Protein AF-B7Q2A7-F1 (afdb_monomer)

Sequence (86 aa):
DCLFPSLRRYFGVKVGLYFAWLGFYTYMLIPASVVGLACFLYGVFTLSSHVPVREMCADRGSLLMCPLCDNGCEYWRLQDSCTQAK

Solvent-accessible surface area (backbone atoms only — not comparable to full-atom values): 5166 Å² total; per-residue (Å²): 142,90,86,58,85,75,60,66,83,77,47,58,73,67,60,53,49,54,53,53,49,53,53,52,52,52,60,58,45,49,60,54,49,51,52,52,51,49,53,49,50,50,49,50,54,42,48,74,68,38,65,68,53,52,38,41,51,66,78,43,16,82,42,74,42,82,47,97,50,98,73,94,55,71,72,45,45,49,35,76,51,40,76,79,74,91

Radius of gyration: 26.46 Å; Cα contacts (8 Å, |Δi|>4): 47; chains: 1; bounding box: 58×39×54 Å

Organism: Ixodes scapularis (NCBI:txid6945)

Foldseek 3Di:
DPPPPPPVPPDDPVVVVVVVVVVVVVVVVVVVVVVVVVVVVVVVVCLVPDDPLCCQQPVQQQPWDDDPDPDDDDTDGSNVCSVVSD

Nearest PDB structures (foldseek):
  8x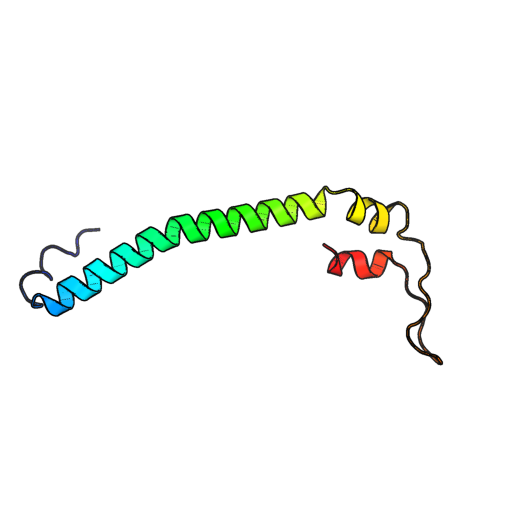lr-assembly1_A  TM=6.975E-01  e=3.574E-05  Mus musculus

Secondary structure (DSSP, 8-state):
----TTGGGTS-HHHHHHHHHHHHHHHHHHHHHHHHHHHHHHHHHHHHHSHHHHIIIIISTTPEEPPSSSSSPPPEEGGGGHHHH-

InterPro domains:
  IPR007632 Anoctamin [PTHR12308] (7-79)
  IPR049452 Anoctamin, transmembrane domain [PF04547] (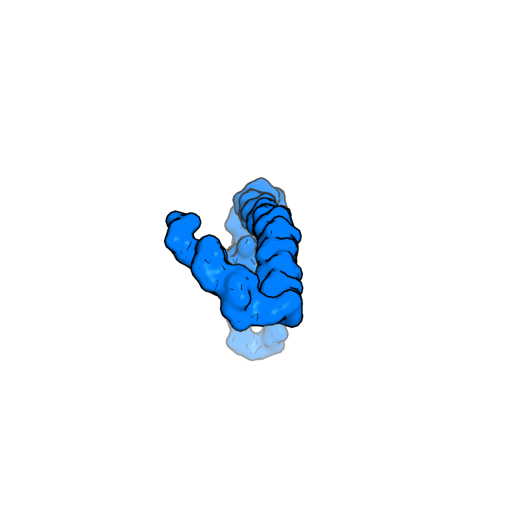8-57)

pLDDT: mean 73.72, std 12.76, range [44.66, 96.5]

Structure (mmCIF, N/CA/C/O backbone):
data_AF-B7Q2A7-F1
#
_entry.id   AF-B7Q2A7-F1
#
loop_
_atom_site.group_PDB
_atom_site.id
_atom_site.type_symbol
_atom_site.label_atom_id
_atom_site.label_alt_id
_atom_site.label_comp_id
_atom_site.label_asym_id
_atom_site.label_entity_id
_atom_site.label_seq_id
_atom_site.pdbx_PDB_ins_code
_atom_site.Cartn_x
_atom_site.Cartn_y
_atom_site.Cartn_z
_atom_site.occupancy
_atom_site.B_iso_or_equiv
_atom_site.auth_seq_id
_atom_site.auth_comp_id
_atom_site.auth_asym_id
_atom_site.auth_atom_id
_atom_site.pdbx_PDB_model_num
ATOM 1 N N . ASP A 1 1 ? -27.955 4.756 8.988 1.00 44.66 1 ASP A N 1
ATOM 2 C CA . ASP A 1 1 ? -27.218 4.709 10.275 1.00 44.66 1 ASP A CA 1
ATOM 3 C C . ASP A 1 1 ? -28.054 5.176 11.475 1.00 44.66 1 ASP A C 1
ATOM 5 O O . ASP A 1 1 ? -27.663 6.083 12.199 1.00 44.66 1 ASP A O 1
ATOM 9 N N . CYS A 1 2 ? -29.213 4.552 11.730 1.00 48.38 2 CYS A N 1
ATOM 10 C CA . CYS A 1 2 ? -30.143 4.964 12.799 1.00 48.38 2 CYS A CA 1
ATOM 11 C C . CYS A 1 2 ? -30.398 3.851 13.837 1.00 48.38 2 CYS A C 1
ATOM 13 O O . CYS A 1 2 ? -31.541 3.607 14.205 1.00 48.38 2 CYS A O 1
ATOM 15 N N . LEU A 1 3 ? -29.353 3.163 14.318 1.00 50.25 3 LEU A N 1
ATOM 16 C CA . LEU A 1 3 ? -29.471 2.117 15.353 1.00 50.25 3 LEU A CA 1
ATOM 17 C C . LEU A 1 3 ? -28.519 2.352 16.542 1.00 50.25 3 LEU A C 1
ATOM 19 O O . LEU A 1 3 ? -27.837 1.442 16.992 1.00 50.25 3 LEU A O 1
ATOM 23 N N . PHE A 1 4 ? -28.424 3.583 17.048 1.00 57.56 4 PHE A N 1
ATOM 24 C CA . PHE A 1 4 ? -27.630 3.879 18.252 1.00 57.56 4 PHE A CA 1
ATOM 25 C C . PHE A 1 4 ? -28.333 4.609 19.417 1.00 57.56 4 PHE A C 1
ATOM 27 O O . PHE A 1 4 ? -27.809 4.512 20.531 1.00 57.56 4 PHE A O 1
ATOM 34 N N . PRO A 1 5 ? -29.502 5.284 19.285 1.00 54.22 5 PRO A N 1
ATOM 35 C CA . PRO A 1 5 ? -30.045 6.027 20.427 1.00 54.22 5 PRO A CA 1
ATOM 36 C C . PRO A 1 5 ? -30.595 5.132 21.558 1.00 54.22 5 PRO A C 1
ATOM 38 O O . PRO A 1 5 ? -30.555 5.542 22.717 1.00 54.22 5 PRO A O 1
ATOM 41 N N . SER A 1 6 ? -31.033 3.897 21.275 1.00 53.62 6 SER A N 1
ATOM 42 C CA . SER A 1 6 ? -31.664 3.017 22.282 1.00 53.62 6 SER A CA 1
ATOM 43 C C . SER A 1 6 ? -30.681 2.169 23.107 1.00 53.62 6 SER A C 1
ATOM 45 O O . SER A 1 6 ? -31.009 1.750 24.215 1.00 53.62 6 SER A O 1
ATOM 47 N N . LEU A 1 7 ? -29.458 1.932 22.614 1.00 52.84 7 LEU A N 1
ATOM 48 C CA . LEU A 1 7 ? -28.489 1.018 23.248 1.00 52.84 7 LEU A CA 1
ATOM 49 C C . LEU A 1 7 ? -27.763 1.651 24.455 1.00 52.84 7 LEU A C 1
ATOM 51 O O . LEU A 1 7 ? -27.340 0.958 25.379 1.00 52.84 7 LEU A O 1
ATOM 55 N N . ARG A 1 8 ? -27.680 2.988 24.486 1.00 51.69 8 ARG A N 1
ATOM 56 C CA . ARG A 1 8 ? -26.934 3.781 25.483 1.00 51.69 8 ARG A CA 1
ATOM 57 C C . ARG A 1 8 ? -27.542 3.749 26.893 1.00 51.69 8 ARG A C 1
ATOM 59 O O . ARG A 1 8 ? -26.818 3.958 27.860 1.00 51.69 8 ARG A O 1
ATOM 66 N N . ARG A 1 9 ? -28.855 3.529 27.024 1.00 54.22 9 ARG A N 1
ATOM 67 C CA . ARG A 1 9 ? -29.557 3.562 28.325 1.00 54.22 9 ARG A CA 1
ATOM 68 C C . ARG A 1 9 ? -29.522 2.226 29.078 1.00 54.22 9 ARG A C 1
ATOM 70 O O . ARG A 1 9 ? -29.702 2.241 30.288 1.00 54.22 9 ARG A O 1
ATOM 77 N N . TYR A 1 10 ? -29.276 1.107 28.390 1.00 53.69 10 TYR A N 1
ATOM 78 C CA . TYR A 1 10 ? -29.369 -0.240 28.975 1.00 53.69 10 TYR A CA 1
ATOM 79 C C . TYR A 1 10 ? -28.022 -0.892 29.304 1.00 53.69 10 TYR A C 1
ATOM 81 O O . TYR A 1 10 ? -27.947 -1.715 30.211 1.00 53.69 10 TYR A O 1
ATOM 89 N N . PHE A 1 11 ? -26.945 -0.517 28.618 1.00 57.59 11 PHE A N 1
ATOM 90 C CA . PHE A 1 11 ? -25.625 -1.104 28.827 1.00 57.59 11 PHE A CA 1
ATOM 91 C C . PHE A 1 11 ? -24.728 -0.110 29.575 1.00 57.59 11 PHE A C 1
ATOM 93 O O . PHE A 1 11 ? -24.333 0.918 29.032 1.00 57.59 11 PHE A O 1
ATOM 100 N N . GLY A 1 12 ? -24.447 -0.390 30.852 1.00 61.94 12 GLY A N 1
ATOM 101 C CA . GLY A 1 12 ? -23.664 0.478 31.739 1.00 61.94 12 GLY A CA 1
ATOM 102 C C . GLY A 1 12 ? -22.289 0.886 31.189 1.00 61.94 12 GLY A C 1
ATOM 103 O O . GLY A 1 12 ? -21.764 0.288 30.249 1.00 61.94 12 GLY A O 1
ATOM 104 N N . VAL A 1 13 ? -21.685 1.901 31.823 1.00 66.75 13 VAL A N 1
ATOM 105 C CA . VAL A 1 13 ? -20.485 2.644 31.373 1.00 66.75 13 VAL A CA 1
ATOM 106 C C . VAL A 1 13 ? -19.345 1.775 30.811 1.00 66.75 13 VAL A C 1
ATOM 108 O O . VAL A 1 13 ? -18.666 2.207 29.885 1.00 66.75 13 VAL A O 1
ATOM 111 N N . 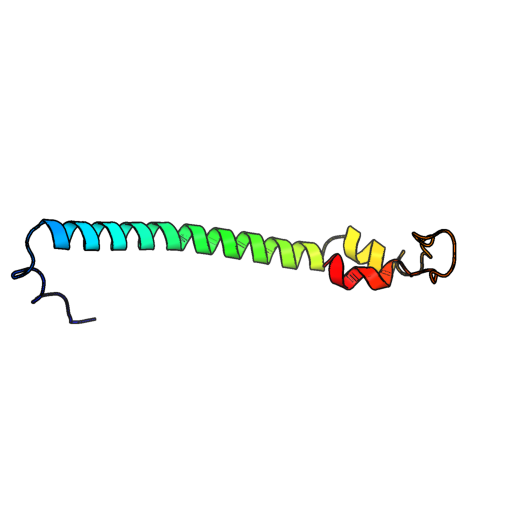LYS A 1 14 ? -19.168 0.538 31.304 1.00 69.62 14 LYS A N 1
ATOM 112 C CA . LYS A 1 14 ? -18.168 -0.418 30.797 1.00 69.62 14 LYS A CA 1
ATOM 113 C C . LYS A 1 14 ? -18.351 -0.737 29.313 1.00 69.62 14 LYS A C 1
ATOM 115 O O . LYS A 1 14 ? -17.392 -0.640 28.560 1.00 69.62 14 LYS A O 1
ATOM 120 N N . VAL A 1 15 ? -19.561 -1.083 28.874 1.00 74.69 15 VAL A N 1
ATOM 121 C CA . VAL A 1 15 ? -19.814 -1.494 27.479 1.00 74.69 15 VAL A CA 1
ATOM 122 C C . VAL A 1 15 ? -19.747 -0.296 26.530 1.00 74.69 15 VAL A C 1
ATOM 124 O O . VAL A 1 15 ? -19.228 -0.415 25.422 1.00 74.69 15 VAL A O 1
ATOM 127 N N . GLY A 1 16 ? -20.170 0.884 26.995 1.00 73.31 16 GLY A N 1
ATOM 128 C CA . GLY A 1 16 ? -19.993 2.137 26.257 1.00 73.31 16 GLY A CA 1
ATOM 129 C C . GLY A 1 16 ? -18.521 2.509 26.046 1.00 73.31 16 GLY A C 1
ATOM 130 O O . GLY A 1 16 ? -18.166 2.978 24.967 1.00 73.31 16 GLY A O 1
ATOM 131 N N . LEU A 1 17 ? -17.657 2.255 27.037 1.00 77.50 17 LEU A N 1
ATOM 132 C CA . LEU A 1 17 ? -16.220 2.517 26.932 1.00 77.50 17 LEU A CA 1
ATOM 133 C C . LEU A 1 17 ? -15.535 1.571 25.934 1.00 77.50 17 LEU A C 1
ATOM 135 O O . LEU A 1 17 ? -14.745 2.038 25.119 1.00 77.50 17 LEU A O 1
ATOM 139 N N . TYR A 1 18 ? -15.878 0.276 25.939 1.00 80.06 18 TYR A N 1
ATOM 140 C CA . TYR A 1 18 ? -15.350 -0.688 24.961 1.00 80.06 18 TYR A CA 1
ATOM 141 C C . TYR A 1 18 ? -15.686 -0.288 23.520 1.00 80.06 18 TYR A C 1
ATOM 143 O O . TYR A 1 18 ? -14.801 -0.280 22.669 1.00 80.06 18 TYR A O 1
ATOM 151 N N . PHE A 1 19 ? -16.939 0.096 23.251 1.00 77.06 19 PHE A N 1
ATOM 152 C CA . PHE A 1 19 ? -17.359 0.528 21.913 1.00 77.06 19 PHE A CA 1
ATOM 153 C C . PHE A 1 19 ? -16.735 1.865 21.488 1.00 77.06 19 PHE A C 1
ATOM 155 O O . PHE A 1 19 ? -16.354 2.014 20.329 1.00 77.06 19 PHE A O 1
ATOM 162 N N . ALA A 1 20 ? -16.586 2.822 22.409 1.00 80.94 20 ALA A N 1
ATOM 163 C CA . ALA A 1 20 ? -15.914 4.091 22.123 1.00 80.94 20 ALA A CA 1
ATOM 164 C C . ALA A 1 20 ? -14.425 3.891 21.792 1.00 80.94 20 ALA A C 1
ATOM 166 O O . ALA A 1 20 ? -13.909 4.490 20.850 1.00 80.94 20 ALA A O 1
ATOM 167 N N . TRP A 1 21 ? -13.753 3.008 22.533 1.00 82.00 21 TRP A N 1
ATOM 168 C CA . TRP A 1 21 ? -12.361 2.641 22.299 1.00 82.00 21 TRP A CA 1
ATOM 169 C C . TRP A 1 21 ? -12.207 1.929 20.952 1.00 82.00 21 TRP A C 1
ATOM 171 O O . TRP A 1 21 ? -11.439 2.385 20.116 1.00 82.00 21 TRP A O 1
ATOM 181 N N . LEU A 1 22 ? -13.021 0.908 20.663 1.00 81.81 22 LEU A N 1
ATOM 182 C CA . LEU A 1 22 ? -13.048 0.236 19.355 1.00 81.81 22 LEU A CA 1
ATOM 183 C C . LEU A 1 22 ? -13.252 1.214 18.182 1.00 81.81 22 LEU A C 1
ATOM 185 O O . LEU A 1 22 ? -12.548 1.127 17.174 1.00 81.81 22 LEU A O 1
ATOM 189 N N . GLY A 1 23 ? -14.159 2.185 18.322 1.00 83.75 23 GLY A N 1
ATOM 190 C CA . GLY A 1 23 ? -14.363 3.235 17.320 1.00 83.75 23 GLY A CA 1
ATOM 191 C C . GLY A 1 23 ? -13.112 4.089 17.090 1.00 83.75 23 GLY A C 1
ATOM 192 O O . GLY A 1 23 ? -12.730 4.328 15.945 1.00 83.75 23 GLY A O 1
ATOM 193 N N . PHE A 1 24 ? -12.426 4.481 18.166 1.00 83.75 24 PHE A N 1
ATOM 194 C CA . PHE A 1 24 ? -11.167 5.225 18.102 1.00 83.75 24 PHE A CA 1
ATOM 195 C C . PHE A 1 24 ? -10.031 4.423 17.444 1.00 83.75 24 PHE A C 1
ATOM 197 O O . PHE A 1 24 ? -9.319 4.962 16.597 1.00 83.75 24 PHE A O 1
ATOM 204 N N . TYR A 1 25 ? -9.906 3.125 17.754 1.00 83.62 25 TYR A N 1
ATOM 205 C CA . TYR A 1 25 ? -8.943 2.235 17.088 1.00 83.62 25 TYR A CA 1
ATOM 206 C C . TYR A 1 25 ? -9.185 2.177 15.588 1.00 83.62 25 TYR A C 1
ATOM 208 O O . TYR A 1 25 ? -8.254 2.341 14.805 1.00 83.62 25 TYR A O 1
ATOM 216 N N . THR A 1 26 ? -10.441 1.999 15.180 1.00 88.38 26 THR A N 1
ATOM 217 C CA . THR A 1 26 ? -10.798 1.941 13.758 1.00 88.38 26 THR A CA 1
ATOM 218 C C . THR A 1 26 ? -10.457 3.262 13.062 1.00 88.38 26 THR A C 1
ATOM 220 O O . THR A 1 26 ? -9.889 3.256 11.974 1.00 88.38 26 THR A O 1
ATOM 223 N N . TYR A 1 27 ? -10.694 4.397 13.730 1.00 87.69 27 TYR A N 1
ATOM 224 C CA . TYR A 1 27 ? -10.341 5.726 13.225 1.00 87.69 27 TYR A CA 1
ATOM 225 C C . TYR A 1 27 ? -8.836 5.931 13.018 1.00 87.69 27 TYR A C 1
ATOM 227 O O . TYR A 1 27 ? -8.448 6.583 12.053 1.00 87.69 27 TYR A O 1
ATOM 235 N N . MET A 1 28 ? -7.988 5.371 13.886 1.00 89.25 28 MET A N 1
ATOM 236 C CA . MET A 1 28 ? -6.528 5.391 13.715 1.00 89.25 28 MET A CA 1
ATOM 237 C C . MET A 1 28 ? -6.030 4.365 12.690 1.00 89.25 28 MET A C 1
ATOM 239 O O . MET A 1 28 ? -5.013 4.594 12.035 1.00 89.25 28 MET A O 1
ATOM 243 N N . LEU A 1 29 ? -6.747 3.254 12.504 1.00 89.12 29 LEU A N 1
ATOM 244 C CA . LEU A 1 29 ? -6.403 2.242 11.504 1.00 89.12 29 LEU A CA 1
ATOM 245 C C . LEU A 1 29 ? -6.673 2.711 10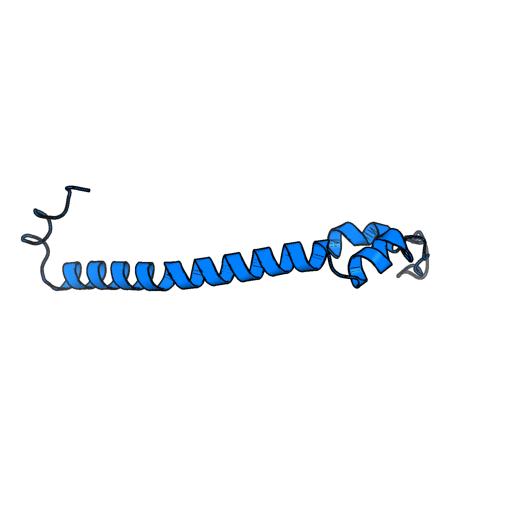.071 1.00 89.12 29 LEU A C 1
ATOM 247 O O . LEU A 1 29 ? -5.937 2.321 9.168 1.00 89.12 29 LEU A O 1
ATOM 251 N N . ILE A 1 30 ? -7.676 3.565 9.848 1.00 93.00 30 ILE A N 1
ATOM 252 C CA . ILE A 1 30 ? -7.978 4.115 8.517 1.00 93.00 30 ILE A CA 1
ATOM 253 C C . ILE A 1 30 ? -6.753 4.817 7.899 1.00 93.00 30 ILE A C 1
ATOM 255 O O . ILE A 1 30 ? -6.307 4.364 6.843 1.00 93.00 30 ILE A O 1
ATOM 259 N N . PRO A 1 31 ? -6.133 5.846 8.515 1.00 91.56 31 PRO A N 1
ATOM 260 C CA . PRO A 1 31 ? -4.966 6.500 7.927 1.00 91.56 31 PRO A CA 1
ATOM 261 C C . PRO A 1 31 ? -3.765 5.554 7.820 1.00 91.56 31 PRO A C 1
ATOM 263 O O . PRO A 1 31 ? -3.052 5.601 6.820 1.00 91.56 31 PRO A O 1
ATOM 266 N N . ALA A 1 32 ? -3.571 4.648 8.785 1.00 94.62 32 ALA A N 1
ATOM 267 C CA . ALA A 1 32 ? -2.509 3.644 8.716 1.00 94.62 32 ALA A CA 1
ATOM 268 C C . ALA A 1 32 ? -2.670 2.718 7.494 1.00 94.62 32 ALA A C 1
ATOM 270 O O . ALA A 1 32 ? -1.702 2.459 6.780 1.00 94.62 32 ALA A O 1
ATOM 271 N N . SER A 1 33 ? -3.898 2.276 7.205 1.00 95.50 33 SER A N 1
ATOM 272 C CA . SER A 1 33 ? -4.205 1.447 6.035 1.00 95.50 33 SER A CA 1
ATOM 273 C C . SER A 1 33 ? -4.020 2.203 4.716 1.00 95.50 33 SER A C 1
ATOM 275 O O . SER A 1 33 ? -3.477 1.643 3.767 1.00 95.50 33 SER A O 1
ATOM 277 N N . VAL A 1 34 ? -4.387 3.490 4.668 1.00 96.25 34 VAL A N 1
ATOM 278 C CA . VAL A 1 34 ? -4.205 4.345 3.486 1.00 96.25 34 VAL A CA 1
ATOM 279 C C . VAL A 1 34 ? -2.723 4.543 3.184 1.00 96.25 34 VAL A C 1
ATOM 281 O O . VAL A 1 34 ? -2.314 4.385 2.037 1.00 96.25 34 VAL A O 1
ATOM 284 N N . VAL A 1 35 ? -1.903 4.833 4.199 1.00 96.50 35 VAL A N 1
ATOM 285 C CA . VAL A 1 35 ? -0.448 4.973 4.032 1.00 96.50 35 VAL A CA 1
ATOM 286 C C . VAL A 1 35 ? 0.179 3.646 3.601 1.00 96.50 35 VAL A C 1
ATOM 288 O O . VAL A 1 35 ? 1.001 3.635 2.688 1.00 96.50 35 VAL A O 1
ATOM 291 N N . GLY A 1 36 ? -0.241 2.523 4.192 1.00 95.38 36 GLY A N 1
ATOM 292 C CA . GLY A 1 36 ? 0.223 1.191 3.796 1.00 95.38 36 GLY A CA 1
ATOM 293 C C . GLY A 1 36 ? -0.099 0.865 2.335 1.00 95.38 36 GLY A C 1
ATOM 294 O O . GLY A 1 36 ? 0.785 0.450 1.586 1.00 95.38 36 GLY A O 1
ATOM 295 N N . LEU A 1 37 ? -1.336 1.126 1.903 1.00 95.56 37 LEU A N 1
ATOM 296 C CA . LEU A 1 37 ? -1.759 0.922 0.518 1.00 95.56 37 LEU A CA 1
ATOM 297 C C . LEU A 1 37 ? -1.022 1.866 -0.441 1.00 95.56 37 LEU A C 1
ATOM 299 O O . LEU A 1 37 ? -0.587 1.436 -1.505 1.00 95.56 37 LEU A O 1
ATOM 303 N N . ALA A 1 38 ? -0.836 3.133 -0.061 1.00 94.25 38 ALA A N 1
ATOM 304 C CA . ALA A 1 38 ? -0.110 4.113 -0.861 1.00 94.25 38 ALA A CA 1
ATOM 305 C C . ALA A 1 38 ? 1.362 3.718 -1.049 1.00 94.25 38 ALA A C 1
ATOM 307 O O . ALA A 1 38 ? 1.854 3.749 -2.174 1.00 94.25 38 ALA A O 1
ATOM 308 N N . CYS A 1 39 ? 2.046 3.282 0.014 1.00 93.00 39 CYS A N 1
ATOM 309 C CA . CYS A 1 39 ? 3.412 2.762 -0.071 1.00 93.00 39 CYS A CA 1
ATOM 310 C C . CYS A 1 39 ? 3.494 1.500 -0.935 1.00 93.00 39 CYS A C 1
ATOM 312 O O . CYS A 1 39 ? 4.410 1.377 -1.746 1.00 93.00 39 CYS A O 1
ATOM 314 N N . PHE A 1 40 ? 2.534 0.581 -0.800 1.00 91.25 40 PHE A N 1
ATOM 315 C CA . PHE A 1 40 ? 2.490 -0.635 -1.609 1.00 91.25 40 PHE A CA 1
ATOM 316 C C . PHE A 1 40 ? 2.294 -0.320 -3.096 1.00 91.25 40 PHE A C 1
ATOM 318 O O . PHE A 1 40 ? 3.071 -0.777 -3.930 1.00 91.25 40 PHE A O 1
ATOM 325 N N . LEU A 1 41 ? 1.311 0.522 -3.433 1.00 90.19 41 LEU A N 1
ATOM 326 C CA . LEU A 1 41 ? 1.067 0.966 -4.806 1.00 90.19 41 LEU A CA 1
ATOM 327 C C . LEU A 1 41 ? 2.277 1.705 -5.367 1.00 90.19 41 LEU A C 1
ATOM 329 O O . LEU A 1 41 ? 2.712 1.404 -6.476 1.00 90.19 41 LEU A O 1
ATOM 333 N N . TYR A 1 42 ? 2.851 2.627 -4.592 1.00 88.06 42 TYR A N 1
ATOM 334 C CA . TYR A 1 42 ? 4.065 3.328 -4.984 1.00 88.06 42 TYR A CA 1
ATOM 335 C C . TYR A 1 42 ? 5.186 2.340 -5.293 1.00 88.06 42 TYR A C 1
ATOM 337 O O . TYR A 1 42 ? 5.811 2.496 -6.332 1.00 88.06 42 TYR A O 1
ATOM 345 N N . GLY A 1 43 ? 5.380 1.311 -4.459 1.00 85.19 43 GLY A N 1
ATOM 346 C CA . GLY A 1 43 ? 6.335 0.221 -4.659 1.00 85.19 43 GLY A CA 1
ATOM 347 C C . GLY A 1 43 ? 6.079 -0.597 -5.926 1.00 85.19 43 GLY A C 1
ATOM 348 O O . GLY A 1 43 ? 7.013 -0.823 -6.685 1.00 85.19 43 GLY A O 1
ATOM 349 N N . VAL A 1 44 ? 4.829 -0.969 -6.215 1.00 82.25 44 VAL A N 1
ATOM 350 C CA . VAL A 1 44 ? 4.463 -1.725 -7.430 1.00 82.25 44 VAL A CA 1
ATOM 351 C C . VAL A 1 44 ? 4.658 -0.890 -8.700 1.00 82.25 44 VAL A C 1
ATOM 353 O O . VAL A 1 44 ? 5.199 -1.384 -9.691 1.00 82.25 44 VAL A O 1
ATOM 356 N N . PHE A 1 45 ? 4.266 0.388 -8.686 1.00 81.06 45 PHE A N 1
ATOM 357 C CA . PHE A 1 45 ? 4.499 1.298 -9.814 1.00 81.06 45 PHE A CA 1
ATOM 358 C C . PHE A 1 45 ? 5.993 1.566 -10.022 1.00 81.06 45 PHE A C 1
ATOM 360 O O . PHE A 1 45 ? 6.477 1.531 -11.151 1.00 81.06 45 PHE A O 1
ATOM 367 N N . THR A 1 46 ? 6.721 1.759 -8.922 1.00 79.38 46 THR A N 1
ATOM 368 C CA . THR A 1 46 ? 8.184 1.854 -8.835 1.00 79.38 46 THR A CA 1
ATOM 369 C C . THR A 1 46 ? 8.829 0.618 -9.462 1.00 79.38 46 THR A C 1
ATOM 371 O O . THR A 1 46 ? 9.551 0.756 -10.441 1.00 79.38 46 THR A O 1
ATOM 374 N N . LEU A 1 47 ? 8.518 -0.601 -9.017 1.00 70.56 47 LEU A N 1
ATOM 375 C CA . LEU A 1 47 ? 9.071 -1.831 -9.603 1.00 70.56 47 LEU A CA 1
ATOM 376 C C . LEU A 1 47 ? 8.727 -1.979 -11.089 1.00 70.56 47 LEU A C 1
ATOM 378 O O . LEU A 1 47 ? 9.565 -2.413 -11.873 1.00 70.56 47 LEU A O 1
ATOM 382 N N . SER A 1 48 ? 7.520 -1.579 -11.501 1.00 66.81 48 SER A N 1
ATOM 383 C CA . SER A 1 48 ? 7.120 -1.645 -12.908 1.00 66.81 48 SER A CA 1
ATOM 384 C C . SER A 1 48 ? 7.806 -0.604 -13.800 1.00 66.81 48 SER A C 1
ATOM 386 O O . SE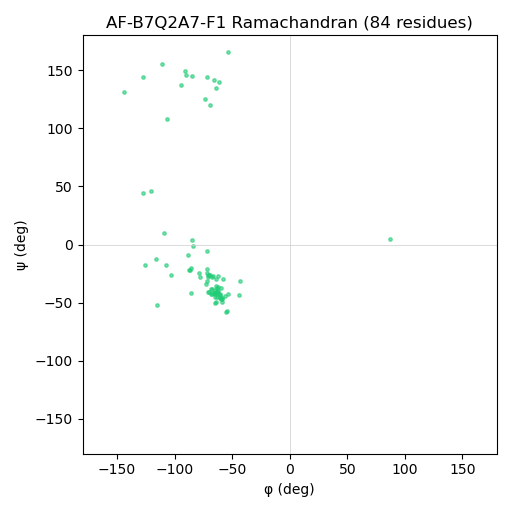R A 1 48 ? 7.818 -0.790 -15.015 1.00 66.81 48 SER A O 1
ATOM 388 N N . SER A 1 49 ? 8.332 0.485 -13.230 1.00 64.31 49 SER A N 1
ATOM 389 C CA . SER A 1 49 ? 8.894 1.620 -13.973 1.00 64.31 49 SER A CA 1
ATOM 390 C C . SER A 1 49 ? 10.394 1.845 -13.742 1.00 64.31 49 SER A C 1
ATOM 392 O O . SER A 1 49 ? 10.994 2.634 -14.477 1.00 64.31 49 SER A O 1
ATOM 394 N N . HIS A 1 50 ? 11.016 1.202 -12.748 1.00 60.06 50 HIS A N 1
ATOM 395 C CA . HIS A 1 50 ? 12.425 1.430 -12.426 1.00 60.06 50 HIS A CA 1
ATOM 396 C C . HIS A 1 50 ? 13.379 0.597 -13.275 1.00 60.06 50 HIS 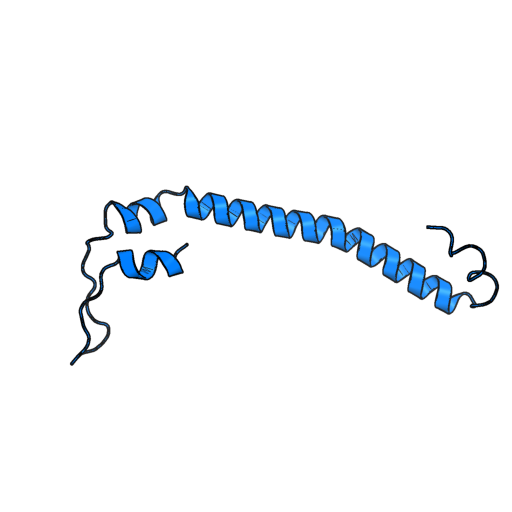A C 1
ATOM 398 O O . HIS A 1 50 ? 13.159 -0.569 -13.605 1.00 60.06 50 HIS A O 1
ATOM 404 N N . VAL A 1 51 ? 14.504 1.250 -13.551 1.00 61.22 51 VAL A N 1
ATOM 405 C CA . VAL A 1 51 ? 15.644 0.822 -14.359 1.00 61.22 51 VAL A CA 1
ATOM 406 C C . VAL A 1 51 ? 16.123 -0.625 -14.108 1.00 61.22 51 VAL A C 1
ATOM 408 O O . VAL A 1 51 ? 16.298 -1.320 -15.105 1.00 61.22 51 VAL A O 1
ATOM 411 N N . PRO A 1 52 ? 16.258 -1.167 -12.873 1.00 61.38 52 PRO A N 1
ATOM 412 C CA . PRO A 1 52 ? 16.775 -2.524 -12.684 1.00 61.38 52 PRO A CA 1
ATOM 413 C C . PRO A 1 52 ? 15.871 -3.616 -13.269 1.00 61.38 52 PRO A C 1
ATOM 415 O O . PRO A 1 52 ? 16.392 -4.534 -13.882 1.00 61.38 52 PRO A O 1
ATOM 418 N N . VAL A 1 53 ? 14.537 -3.538 -13.171 1.00 63.75 53 VAL A N 1
ATOM 419 C CA . VAL A 1 53 ? 13.665 -4.583 -13.757 1.00 63.75 53 VAL A CA 1
ATOM 420 C C . VAL A 1 53 ? 13.694 -4.508 -15.280 1.00 63.75 53 VAL A C 1
ATOM 422 O O . VAL A 1 53 ? 13.795 -5.532 -15.952 1.00 63.75 53 VAL A O 1
ATOM 425 N N . ARG A 1 54 ? 13.675 -3.294 -15.842 1.00 66.75 54 ARG A N 1
ATOM 426 C CA . ARG A 1 54 ? 13.765 -3.100 -17.293 1.00 66.75 54 ARG A CA 1
ATOM 427 C C . ARG A 1 54 ? 15.104 -3.594 -17.840 1.00 66.75 54 ARG A C 1
ATOM 429 O O . ARG A 1 54 ? 15.125 -4.252 -18.871 1.00 66.75 54 ARG A O 1
ATOM 436 N N . GLU A 1 55 ? 16.201 -3.354 -17.132 1.00 61.88 55 GLU A N 1
ATOM 437 C CA . GLU A 1 55 ? 17.518 -3.838 -17.545 1.00 61.88 55 GLU A CA 1
ATOM 438 C C . GLU A 1 55 ? 17.658 -5.355 -17.394 1.00 61.88 55 GLU A C 1
ATOM 440 O O . GLU A 1 55 ? 18.173 -6.001 -18.299 1.00 61.88 55 GLU A O 1
ATOM 445 N N . MET A 1 56 ? 17.150 -5.960 -16.317 1.00 64.19 56 MET A N 1
ATOM 446 C CA . MET A 1 56 ? 17.215 -7.418 -16.124 1.00 64.19 56 MET A CA 1
ATOM 447 C C . MET A 1 56 ? 16.289 -8.182 -17.080 1.00 64.19 56 MET A C 1
ATOM 449 O O . MET A 1 56 ? 16.575 -9.327 -17.412 1.00 64.19 56 MET A O 1
ATOM 453 N N . CYS A 1 57 ? 15.193 -7.561 -17.523 1.00 71.31 57 CYS A N 1
ATOM 454 C CA . CYS A 1 57 ? 14.124 -8.219 -18.273 1.00 71.31 57 CYS A CA 1
ATOM 455 C C . CYS A 1 57 ? 14.092 -7.847 -19.772 1.00 71.31 57 CYS A C 1
ATOM 457 O O . CYS A 1 57 ? 13.512 -8.593 -20.557 1.00 71.31 57 CYS A O 1
ATOM 459 N N . ALA A 1 58 ? 14.739 -6.743 -20.183 1.00 68.75 58 ALA A N 1
ATOM 460 C CA . ALA A 1 58 ? 14.871 -6.322 -21.586 1.00 68.75 58 ALA A CA 1
ATOM 461 C C . ALA A 1 58 ? 16.328 -6.332 -22.100 1.00 68.75 58 ALA A C 1
ATOM 463 O O . ALA A 1 58 ? 16.586 -6.959 -23.122 1.00 68.75 58 ALA A O 1
ATOM 464 N N . ASP A 1 59 ? 17.283 -5.696 -21.404 1.00 64.81 59 ASP A N 1
ATOM 465 C CA . ASP A 1 59 ? 18.678 -5.547 -21.885 1.00 64.81 59 ASP A CA 1
ATOM 466 C C . ASP A 1 59 ? 19.585 -6.751 -21.550 1.00 64.81 59 ASP A C 1
ATOM 468 O O . ASP A 1 59 ? 20.369 -7.210 -22.377 1.00 64.81 59 ASP A O 1
ATOM 472 N N . ARG A 1 60 ? 19.477 -7.300 -20.334 1.00 65.62 60 ARG A N 1
ATOM 473 C CA . ARG A 1 60 ? 20.234 -8.466 -19.835 1.00 65.62 60 ARG A CA 1
ATOM 474 C C . ARG A 1 60 ? 19.376 -9.724 -19.675 1.00 65.62 60 ARG A C 1
ATOM 476 O O . ARG A 1 60 ? 19.857 -10.721 -19.143 1.00 65.62 60 ARG A O 1
ATOM 483 N N . GLY A 1 61 ? 18.136 -9.716 -20.165 1.00 66.69 61 GLY A N 1
ATOM 484 C CA . GLY A 1 61 ? 17.207 -10.849 -20.038 1.00 66.69 61 GLY A CA 1
ATOM 485 C C . GLY A 1 61 ? 17.685 -12.131 -20.724 1.00 66.69 61 GLY A C 1
ATOM 486 O O . GLY A 1 61 ? 17.384 -13.233 -20.267 1.00 66.69 61 GLY A O 1
ATOM 487 N N . SER A 1 62 ? 18.503 -12.004 -21.773 1.00 68.56 62 SER A N 1
ATOM 488 C CA . SER A 1 62 ? 19.125 -13.133 -22.471 1.00 68.56 62 SER A CA 1
ATOM 489 C C . SER A 1 62 ? 20.428 -13.623 -21.832 1.00 68.56 62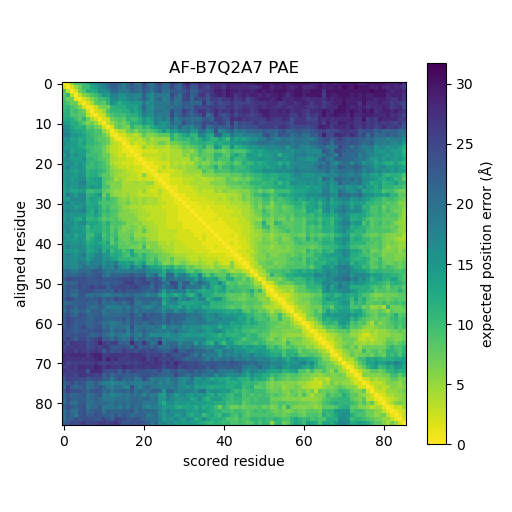 SER A C 1
ATOM 491 O O . SER A 1 62 ? 21.079 -14.497 -22.407 1.00 68.56 62 SER A O 1
ATOM 493 N N . LEU A 1 63 ? 20.842 -13.065 -20.688 1.00 75.25 63 LEU A N 1
ATOM 494 C CA . LEU A 1 63 ? 22.025 -13.525 -19.970 1.00 75.25 63 LEU A CA 1
ATOM 495 C C . LEU A 1 63 ? 21.747 -14.917 -19.383 1.00 75.25 63 LEU A C 1
ATOM 497 O O . LEU A 1 63 ? 20.819 -15.099 -18.589 1.00 75.25 63 LEU A O 1
ATOM 501 N N . LEU A 1 64 ? 22.550 -15.894 -19.801 1.00 79.06 64 LEU A N 1
ATOM 502 C CA . LEU A 1 64 ? 22.511 -17.260 -19.288 1.00 79.06 64 LEU A CA 1
ATOM 503 C C . LEU A 1 64 ? 23.125 -17.279 -17.885 1.00 79.06 64 LEU A C 1
ATOM 505 O O . LEU A 1 64 ? 24.261 -16.832 -17.707 1.00 79.06 64 LEU A O 1
ATOM 509 N N . MET A 1 65 ? 22.397 -17.786 -16.897 1.00 77.25 65 MET A N 1
ATOM 510 C CA . MET A 1 65 ? 22.945 -18.000 -15.560 1.00 77.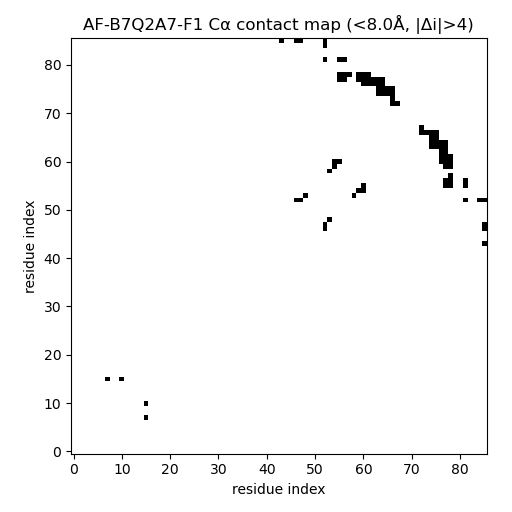25 65 MET A CA 1
ATOM 511 C C . MET A 1 65 ? 23.527 -19.409 -15.444 1.00 77.25 65 MET A C 1
ATOM 513 O O . MET A 1 65 ? 23.059 -20.349 -16.090 1.00 77.25 65 MET A O 1
ATOM 517 N N . CYS A 1 66 ? 24.560 -19.552 -14.612 1.00 77.94 66 CYS A N 1
ATOM 518 C CA . CYS A 1 66 ? 25.111 -20.864 -14.299 1.00 77.94 66 CYS A CA 1
ATOM 519 C C . CYS A 1 66 ? 24.084 -21.700 -13.519 1.00 77.94 66 CYS A C 1
ATOM 521 O O . CYS A 1 66 ? 23.398 -21.155 -12.648 1.00 77.94 66 CYS A O 1
ATOM 523 N N . PRO A 1 67 ? 24.000 -23.014 -13.784 1.00 77.44 67 PRO A N 1
ATOM 524 C CA . PRO A 1 67 ? 23.146 -23.905 -13.013 1.00 77.44 67 PRO A CA 1
ATOM 525 C C . PRO A 1 67 ? 23.589 -23.921 -11.544 1.00 77.44 67 PRO A C 1
ATOM 527 O O . PRO A 1 67 ? 24.781 -23.947 -11.245 1.00 77.44 67 PRO A O 1
ATOM 530 N N . LEU A 1 68 ? 22.629 -23.939 -10.614 1.00 74.44 68 LEU A N 1
ATOM 531 C CA . LEU A 1 68 ? 22.921 -24.061 -9.174 1.00 74.44 68 LEU A CA 1
ATOM 532 C C . LEU A 1 68 ? 23.398 -25.466 -8.765 1.00 74.44 68 LEU A C 1
ATOM 534 O O . LEU A 1 68 ? 23.730 -25.673 -7.599 1.00 74.44 68 LEU A O 1
ATOM 538 N N . CYS A 1 69 ? 23.399 -26.436 -9.682 1.00 75.31 69 CYS A N 1
ATOM 539 C CA . CYS A 1 69 ? 23.695 -27.833 -9.387 1.00 75.31 69 CYS A CA 1
ATOM 540 C C . CYS A 1 69 ? 24.794 -28.381 -10.299 1.00 75.31 69 CYS A C 1
ATOM 542 O O . CYS A 1 69 ? 24.851 -28.049 -11.481 1.00 75.31 69 CYS A O 1
ATOM 544 N N . ASP A 1 70 ? 25.631 -29.248 -9.731 1.00 73.69 70 ASP A N 1
ATOM 545 C CA . ASP A 1 70 ? 26.836 -29.797 -10.365 1.00 73.69 70 ASP A CA 1
ATOM 546 C C . ASP A 1 70 ? 26.514 -30.815 -11.478 1.00 73.69 70 ASP A C 1
ATOM 548 O O . ASP A 1 70 ? 27.293 -30.995 -12.406 1.00 73.69 70 ASP A O 1
ATOM 552 N N . ASN A 1 71 ? 25.337 -31.460 -11.433 1.00 69.56 71 ASN A N 1
ATOM 553 C CA . ASN A 1 71 ? 24.884 -32.402 -12.460 1.00 69.56 71 ASN A CA 1
ATOM 554 C C . ASN A 1 71 ? 23.364 -32.313 -12.688 1.00 69.56 71 ASN A C 1
ATOM 556 O O . ASN A 1 71 ? 22.586 -32.382 -11.739 1.00 69.56 71 ASN A O 1
ATOM 560 N N . GLY A 1 72 ? 22.936 -32.223 -13.954 1.00 68.38 72 GLY A N 1
ATOM 561 C CA . GLY A 1 72 ? 21.542 -32.448 -14.370 1.00 68.38 72 GLY A CA 1
ATOM 562 C C . GLY A 1 72 ? 20.583 -31.252 -14.320 1.00 68.38 72 GLY A C 1
ATOM 563 O O . GLY A 1 72 ? 19.403 -31.436 -14.609 1.00 68.38 72 GLY A O 1
ATOM 564 N N . CYS A 1 73 ? 21.045 -30.043 -13.993 1.00 76.25 73 CYS A N 1
ATOM 565 C CA . CYS A 1 73 ? 20.212 -28.841 -14.090 1.00 76.25 73 CYS A CA 1
ATOM 566 C C . CYS A 1 73 ? 20.402 -28.121 -15.426 1.00 76.25 73 CYS A C 1
ATOM 568 O O . CYS A 1 73 ? 21.526 -27.937 -15.894 1.00 76.25 73 CYS A O 1
ATOM 570 N N . GLU A 1 74 ? 19.289 -27.683 -16.010 1.00 74.94 74 GLU A N 1
ATOM 571 C CA . GLU A 1 74 ? 19.292 -26.846 -17.204 1.00 74.94 74 GLU A CA 1
ATOM 572 C C . GLU A 1 74 ? 19.762 -25.430 -16.849 1.00 74.94 74 GLU A C 1
ATOM 574 O O . GLU A 1 74 ? 19.500 -24.912 -15.759 1.00 74.94 74 GLU A O 1
ATOM 579 N N . TYR A 1 75 ? 20.496 -24.812 -17.768 1.00 72.12 75 TYR A N 1
ATOM 580 C CA . TYR A 1 75 ? 20.827 -23.399 -17.676 1.00 72.12 75 TYR A CA 1
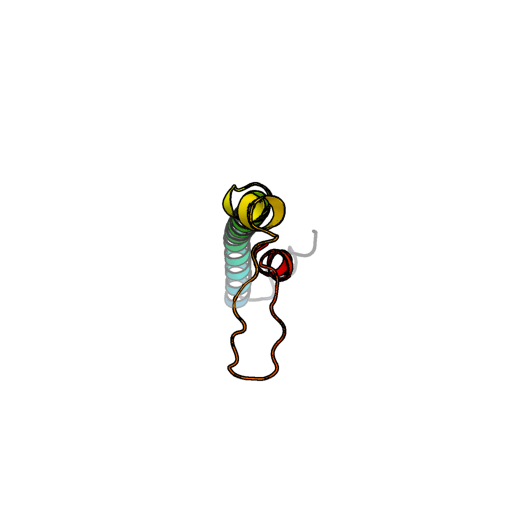ATOM 581 C C . TYR A 1 75 ? 19.527 -22.584 -17.768 1.00 72.12 75 TYR A C 1
ATOM 583 O O . TYR A 1 75 ? 18.690 -22.849 -18.628 1.00 72.12 75 TYR A O 1
ATOM 591 N N . TRP A 1 76 ? 19.339 -21.581 -16.911 1.00 76.75 76 TRP A N 1
ATOM 592 C CA . TRP A 1 76 ? 18.163 -20.705 -16.985 1.00 76.75 76 TRP A CA 1
ATOM 593 C C . TRP A 1 76 ? 18.541 -19.299 -17.430 1.00 76.75 76 TRP A C 1
ATOM 595 O O . TRP A 1 76 ? 19.680 -18.841 -17.265 1.00 76.75 76 TRP A O 1
ATOM 605 N N . ARG A 1 77 ? 17.571 -18.598 -18.019 1.00 76.06 77 ARG A N 1
ATOM 606 C CA . ARG A 1 77 ? 17.738 -17.209 -18.444 1.00 76.06 77 ARG A CA 1
ATOM 607 C C . ARG A 1 77 ? 17.330 -16.280 -17.312 1.00 76.06 77 ARG A C 1
ATOM 609 O O . ARG A 1 77 ? 16.386 -16.549 -16.576 1.00 76.06 77 ARG A O 1
ATOM 616 N N . LEU A 1 78 ? 18.018 -15.148 -17.202 1.00 70.44 78 LEU A N 1
ATOM 617 C CA . LEU A 1 78 ? 17.725 -14.130 -16.190 1.00 70.44 78 LEU A CA 1
ATOM 618 C C . LEU A 1 78 ? 16.275 -13.604 -16.283 1.00 70.44 78 LEU A C 1
ATOM 620 O O . LEU A 1 78 ? 15.675 -13.251 -15.269 1.00 70.44 78 LEU A O 1
ATOM 624 N N . GLN A 1 79 ? 15.699 -13.608 -17.491 1.00 72.12 79 GLN A N 1
ATOM 625 C CA . GLN A 1 79 ? 14.320 -13.195 -17.755 1.00 72.12 79 GLN A CA 1
ATOM 626 C C . GLN A 1 79 ? 13.255 -14.118 -17.135 1.00 72.12 79 GLN A C 1
ATOM 628 O O . GLN A 1 79 ? 12.176 -13.628 -16.809 1.00 72.12 79 GLN A O 1
ATOM 633 N N . ASP A 1 80 ? 13.534 -15.407 -16.912 1.00 73.56 80 ASP A N 1
ATOM 634 C CA . ASP A 1 80 ? 12.541 -16.342 -16.348 1.00 73.56 80 ASP A CA 1
ATOM 635 C C . ASP A 1 80 ? 12.197 -15.998 -14.889 1.00 73.56 80 ASP A C 1
ATOM 637 O O . ASP A 1 80 ? 11.068 -16.183 -14.439 1.00 73.56 80 ASP A O 1
ATOM 641 N N . SER A 1 81 ? 13.141 -15.389 -14.167 1.00 72.69 81 SER A N 1
ATOM 642 C CA . SER A 1 81 ? 12.942 -14.887 -12.802 1.00 72.69 81 SER A CA 1
ATOM 643 C C . SER A 1 81 ? 12.322 -13.485 -12.751 1.00 72.69 81 SER A C 1
ATOM 645 O O . SER A 1 81 ? 12.070 -12.961 -11.665 1.00 72.69 81 SER A O 1
ATOM 647 N N . CYS A 1 82 ? 12.055 -12.853 -13.899 1.00 71.50 82 CYS A N 1
ATOM 648 C CA . CYS A 1 82 ? 11.522 -11.491 -13.958 1.00 71.50 82 CYS A CA 1
ATOM 649 C C . CYS A 1 82 ? 10.118 -11.377 -13.344 1.00 71.50 82 CYS A C 1
ATOM 651 O O . CYS A 1 82 ? 9.781 -10.350 -12.762 1.00 71.50 82 CYS A O 1
ATOM 653 N N . THR A 1 83 ? 9.319 -12.446 -13.394 1.00 67.19 83 THR A N 1
ATOM 654 C CA . THR A 1 83 ? 8.009 -12.500 -12.728 1.00 67.19 83 THR A CA 1
ATOM 655 C C . THR A 1 83 ? 8.117 -12.561 -11.208 1.00 67.19 83 THR A C 1
ATOM 657 O O . THR A 1 83 ? 7.191 -12.138 -10.531 1.00 67.19 83 THR A O 1
ATOM 660 N N . GLN A 1 84 ? 9.227 -13.080 -10.673 1.00 66.00 84 GLN A N 1
ATOM 661 C CA . GLN A 1 84 ? 9.495 -13.143 -9.234 1.00 66.00 84 GLN A CA 1
ATOM 662 C C . GLN A 1 84 ? 10.178 -11.865 -8.714 1.00 66.00 84 GLN A C 1
ATOM 664 O O . GLN A 1 84 ? 10.142 -11.586 -7.519 1.00 66.00 84 GLN A O 1
ATOM 669 N N . ALA A 1 85 ? 10.830 -11.110 -9.603 1.00 63.28 85 ALA A N 1
ATOM 670 C CA . ALA A 1 85 ? 11.492 -9.842 -9.298 1.00 63.28 85 ALA A CA 1
ATOM 671 C C . ALA A 1 85 ? 10.568 -8.611 -9.425 1.00 63.28 85 ALA A C 1
ATOM 673 O O . ALA A 1 85 ? 10.979 -7.511 -9.050 1.00 63.28 85 ALA A O 1
ATOM 674 N N . LYS A 1 86 ? 9.357 -8.790 -9.971 1.00 59.22 86 LYS A N 1
ATOM 675 C CA . LYS A 1 86 ? 8.280 -7.792 -10.071 1.00 59.22 86 LYS A CA 1
ATOM 676 C C . LYS A 1 86 ? 7.349 -7.871 -8.863 1.00 59.22 86 LYS A C 1
ATOM 678 O O . LYS A 1 86 ? 6.879 -6.790 -8.444 1.00 59.22 86 LYS A O 1
#

Mean predicted aligned error: 13.62 Å